Protein AF-A0A4S1DYB5-F1 (afdb_monomer_lite)

InterPro domains:
  IPR007837 DNA damage-inducible protein DinB [PF05163] (86-110)
  IPR034660 DinB/YfiT-like putative metalloenzymes [G3DSA:1.20.120.450] (1-110)
  IPR034660 DinB/YfiT-like putative metalloenzymes [SSF109854] (1-110)

Structure (mmCIF, N/CA/C/O backbone):
data_AF-A0A4S1DYB5-F1
#
_entry.id   AF-A0A4S1DYB5-F1
#
loop_
_atom_site.group_PDB
_atom_site.id
_atom_site.type_symbol
_atom_site.label_atom_id
_atom_site.label_alt_id
_atom_site.label_comp_id
_atom_site.label_asym_id
_atom_site.label_entity_id
_atom_site.label_seq_id
_atom_site.pdbx_PDB_ins_code
_atom_site.Cartn_x
_atom_site.Cartn_y
_atom_site.Cartn_z
_atom_site.occupancy
_atom_site.B_iso_or_equiv
_atom_site.auth_seq_id
_atom_site.auth_comp_id
_atom_site.auth_asym_id
_atom_site.auth_atom_id
_atom_site.pdbx_PDB_model_num
ATOM 1 N N . MET A 1 1 ? -6.101 7.788 10.422 1.00 95.19 1 MET A N 1
ATOM 2 C CA . MET A 1 1 ? -7.205 7.454 11.353 1.00 95.19 1 MET A CA 1
ATOM 3 C C . MET A 1 1 ? -6.711 7.626 12.791 1.00 95.19 1 MET A C 1
ATOM 5 O O . MET A 1 1 ? -5.504 7.477 12.995 1.00 95.19 1 MET A O 1
ATOM 9 N N . PRO A 1 2 ? -7.559 7.988 13.771 1.00 96.06 2 PRO A N 1
ATOM 10 C CA . PRO A 1 2 ? -7.262 7.778 15.189 1.00 96.06 2 PRO A CA 1
ATOM 11 C C . PRO A 1 2 ? -6.995 6.295 15.470 1.00 96.06 2 PRO A C 1
ATOM 13 O O . PRO A 1 2 ? -7.633 5.435 14.875 1.00 96.06 2 PRO A O 1
ATOM 16 N N . GLU A 1 3 ? -6.051 5.981 16.349 1.00 95.69 3 GLU A N 1
ATOM 17 C CA . GLU A 1 3 ? -5.606 4.593 16.541 1.00 95.69 3 GLU A CA 1
ATOM 18 C C . GLU A 1 3 ? -6.708 3.675 17.086 1.00 95.69 3 GLU A C 1
ATOM 20 O O . GLU A 1 3 ? -6.860 2.555 16.620 1.00 95.69 3 GLU A O 1
ATOM 25 N N . ASN A 1 4 ? -7.589 4.184 17.950 1.00 97.06 4 ASN A N 1
ATOM 26 C CA . ASN A 1 4 ? -8.734 3.413 18.454 1.00 97.06 4 ASN A CA 1
ATOM 27 C C . ASN A 1 4 ? -9.738 2.992 17.359 1.00 97.06 4 ASN A C 1
ATOM 29 O O . ASN A 1 4 ? -10.580 2.135 17.603 1.00 97.06 4 ASN A O 1
ATOM 33 N N . ASP A 1 5 ? -9.653 3.576 16.160 1.00 97.69 5 ASP A N 1
ATOM 34 C CA . ASP A 1 5 ? -10.518 3.279 15.015 1.00 97.69 5 ASP A CA 1
ATOM 35 C C . ASP A 1 5 ? -9.796 2.494 13.901 1.00 97.69 5 ASP A C 1
ATOM 37 O O . ASP A 1 5 ? -10.324 2.344 12.801 1.00 97.69 5 ASP A O 1
ATOM 41 N N . TYR A 1 6 ? -8.586 1.986 14.144 1.00 97.25 6 TYR A N 1
ATOM 42 C CA . TYR A 1 6 ? -7.777 1.277 13.141 1.00 97.25 6 TYR A CA 1
ATOM 43 C C . TYR A 1 6 ? -8.444 0.007 12.591 1.00 97.25 6 TYR A C 1
ATOM 45 O O . TYR A 1 6 ? -8.429 -0.250 11.386 1.00 97.25 6 TYR A O 1
ATOM 53 N N . LEU A 1 7 ? -9.141 -0.733 13.452 1.00 97.81 7 LEU A N 1
ATOM 54 C CA . LEU A 1 7 ? -9.878 -1.935 13.057 1.00 97.81 7 LEU A CA 1
ATOM 55 C C . LEU A 1 7 ? -11.266 -1.634 12.463 1.00 97.81 7 LEU A C 1
ATOM 57 O O . LEU A 1 7 ? -12.028 -2.556 12.179 1.00 97.81 7 LEU A O 1
ATOM 61 N N . TYR A 1 8 ? -11.620 -0.358 12.261 1.00 98.25 8 TYR A N 1
ATOM 62 C CA . TYR A 1 8 ? -12.909 0.021 11.688 1.00 98.25 8 TYR A CA 1
ATOM 63 C C . TYR A 1 8 ? -13.089 -0.539 10.273 1.00 98.25 8 TYR A C 1
ATOM 65 O O . TYR A 1 8 ? -12.231 -0.362 9.404 1.00 98.25 8 TYR A O 1
ATOM 73 N N . LYS A 1 9 ? -14.258 -1.143 10.040 1.00 98.25 9 LYS A N 1
ATOM 74 C CA . LYS A 1 9 ? -14.733 -1.614 8.738 1.00 98.25 9 LYS A CA 1
ATOM 75 C C . LYS A 1 9 ? -16.066 -0.925 8.418 1.00 98.25 9 LYS A C 1
ATOM 77 O O . LYS A 1 9 ? -16.991 -1.032 9.221 1.00 98.25 9 LYS A O 1
ATOM 8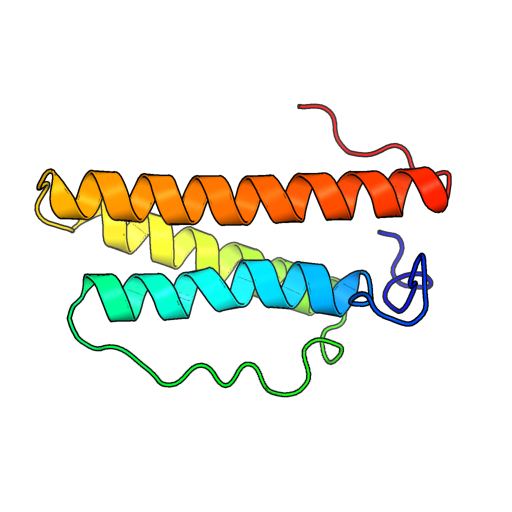2 N N . PRO A 1 10 ? -16.209 -0.261 7.260 1.00 96.19 10 PRO A N 1
ATOM 83 C CA . PRO A 1 10 ? -17.493 0.280 6.815 1.00 96.19 10 PRO A CA 1
ATOM 84 C C . PRO A 1 10 ? -18.566 -0.790 6.614 1.00 96.19 10 PRO A C 1
ATOM 86 O O . PRO A 1 10 ? -19.738 -0.546 6.879 1.00 96.19 10 PRO A O 1
ATOM 89 N N . VAL A 1 11 ? -18.149 -1.962 6.128 1.00 96.19 11 VAL A N 1
ATOM 90 C CA . VAL A 1 11 ? -18.976 -3.152 5.896 1.00 96.19 11 VAL A CA 1
ATOM 91 C C . VAL A 1 11 ? -18.142 -4.411 6.158 1.00 96.19 11 VAL A C 1
ATOM 93 O O . VAL A 1 11 ? -16.912 -4.362 6.197 1.00 96.19 11 VAL A O 1
ATOM 96 N N . GLU A 1 12 ? -18.791 -5.556 6.342 1.00 95.31 12 GLU A N 1
ATOM 97 C CA . GLU A 1 12 ? -18.123 -6.794 6.768 1.00 95.31 12 GLU A CA 1
ATOM 98 C C . GLU A 1 12 ? -17.088 -7.321 5.758 1.00 95.31 12 GLU A C 1
ATOM 100 O O . GLU A 1 12 ? -16.043 -7.839 6.152 1.00 95.31 12 GLU A O 1
ATOM 105 N N . ASN A 1 13 ? -17.338 -7.145 4.460 1.00 96.75 13 ASN A N 1
ATOM 106 C CA . ASN A 1 13 ? -16.581 -7.764 3.368 1.00 96.75 13 ASN A CA 1
ATOM 107 C C . ASN A 1 13 ? -15.439 -6.903 2.796 1.00 96.75 13 ASN A C 1
ATOM 109 O O . ASN A 1 13 ? -14.877 -7.250 1.758 1.00 96.75 13 ASN A O 1
ATOM 113 N N . VAL A 1 14 ? -15.086 -5.792 3.443 1.00 97.56 14 VAL A N 1
ATOM 114 C CA . VAL A 1 14 ? -13.915 -4.976 3.072 1.00 97.56 14 VAL A CA 1
ATOM 115 C C . VAL A 1 14 ? -12.779 -5.160 4.077 1.00 97.56 14 VAL A C 1
ATOM 117 O O . VAL A 1 14 ? -12.937 -5.856 5.077 1.00 97.56 14 VAL A O 1
ATOM 120 N N . ARG A 1 15 ? -11.607 -4.578 3.814 1.00 98.25 15 ARG A N 1
ATOM 121 C CA . ARG A 1 15 ? -10.517 -4.511 4.800 1.00 98.25 15 ARG A CA 1
ATOM 122 C C . ARG A 1 15 ? -10.884 -3.556 5.944 1.00 98.25 15 ARG A C 1
ATOM 124 O O . ARG A 1 15 ? -11.739 -2.692 5.780 1.00 98.25 15 ARG A O 1
ATOM 131 N N . SER A 1 16 ? -10.260 -3.712 7.106 1.00 98.56 16 SER A N 1
ATOM 132 C CA . SER A 1 16 ? -10.223 -2.641 8.111 1.00 98.56 16 SER A CA 1
ATOM 133 C C . SER A 1 16 ? -9.409 -1.446 7.592 1.00 98.56 16 SER A C 1
ATOM 135 O O . SER A 1 16 ? -8.761 -1.537 6.544 1.00 98.56 16 SER A O 1
ATOM 137 N N . TYR A 1 17 ? -9.398 -0.327 8.322 1.00 98.50 17 TYR A N 1
ATOM 138 C CA . TYR A 1 17 ? -8.526 0.797 7.974 1.00 98.50 17 TYR A CA 1
ATOM 139 C C . TYR A 1 17 ? -7.043 0.392 7.975 1.00 98.50 17 TYR A C 1
ATOM 141 O O . TYR A 1 17 ? -6.333 0.704 7.019 1.00 98.50 17 TYR A O 1
ATOM 149 N N . THR A 1 18 ? -6.583 -0.321 9.009 1.00 98.38 18 THR A N 1
ATOM 150 C CA . THR A 1 18 ? -5.186 -0.779 9.108 1.00 98.38 18 THR A CA 1
ATOM 151 C C . THR A 1 18 ? -4.834 -1.743 7.997 1.00 98.38 18 THR A C 1
ATOM 153 O O . THR A 1 18 ? -3.846 -1.519 7.305 1.00 98.38 18 THR A O 1
ATOM 156 N N . ALA A 1 19 ? -5.662 -2.765 7.768 1.00 98.62 19 ALA A N 1
ATOM 157 C CA . ALA A 1 19 ? -5.397 -3.740 6.726 1.00 98.62 19 ALA A CA 1
ATOM 158 C C . ALA A 1 19 ? -5.388 -3.090 5.340 1.00 98.62 19 ALA A C 1
ATOM 160 O O . ALA A 1 19 ? -4.553 -3.428 4.510 1.00 98.62 19 ALA A O 1
ATOM 161 N N . LEU A 1 20 ? -6.267 -2.115 5.081 1.00 98.62 20 LEU A N 1
ATOM 162 C CA . LEU A 1 20 ? -6.268 -1.354 3.831 1.00 98.62 20 LEU A CA 1
ATOM 163 C C . LEU A 1 20 ? -4.973 -0.550 3.639 1.00 98.62 20 LEU A C 1
ATOM 165 O O . LEU A 1 20 ? -4.402 -0.558 2.549 1.00 98.62 20 LEU A O 1
ATOM 169 N N . ALA A 1 21 ? -4.512 0.142 4.682 1.00 98.38 21 ALA A N 1
ATOM 170 C CA . ALA A 1 21 ? -3.271 0.907 4.634 1.00 98.38 21 ALA A CA 1
ATOM 171 C C . ALA A 1 21 ? -2.050 -0.013 4.474 1.00 98.38 21 ALA A C 1
ATOM 173 O O . ALA A 1 21 ? -1.225 0.206 3.589 1.00 98.38 21 ALA A O 1
ATOM 174 N N . SER A 1 22 ? -1.977 -1.084 5.269 1.00 98.38 22 SER A N 1
ATOM 175 C CA . SER A 1 22 ? -0.924 -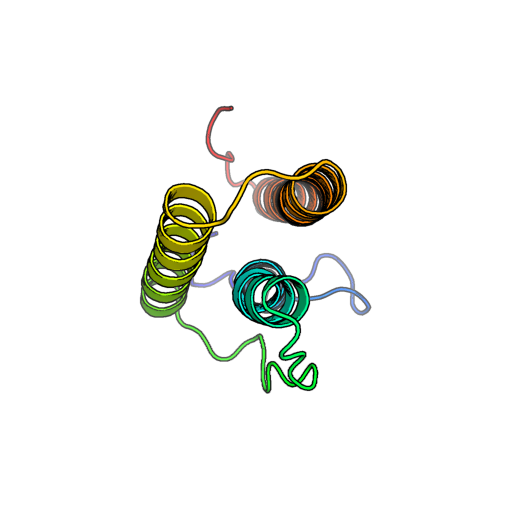2.096 5.187 1.00 98.38 22 SER A CA 1
ATOM 176 C C . SER A 1 22 ? -0.877 -2.759 3.813 1.00 98.38 22 SER A C 1
ATOM 178 O O . SER A 1 22 ? 0.213 -2.971 3.295 1.00 98.38 22 SER A O 1
ATOM 180 N N . HIS A 1 23 ? -2.030 -3.060 3.214 1.00 98.56 23 HIS A N 1
ATOM 181 C CA . HIS A 1 23 ? -2.135 -3.627 1.872 1.00 98.56 23 HIS A CA 1
ATOM 182 C C . HIS A 1 23 ? -1.512 -2.714 0.811 1.00 98.56 23 HIS A C 1
ATOM 184 O O . HIS A 1 23 ? -0.694 -3.146 -0.004 1.00 98.56 23 HIS A O 1
ATOM 190 N N . ALA A 1 24 ? -1.888 -1.431 0.840 1.00 98.50 24 ALA A N 1
ATOM 191 C CA . ALA A 1 24 ? -1.371 -0.437 -0.091 1.00 98.50 24 ALA A CA 1
ATOM 192 C C . ALA A 1 24 ? 0.153 -0.291 0.042 1.00 98.50 24 ALA A C 1
ATOM 194 O O . ALA A 1 24 ? 0.855 -0.294 -0.968 1.00 98.50 24 ALA A O 1
ATOM 195 N N . ILE A 1 25 ? 0.665 -0.252 1.274 1.00 98.25 25 ILE A N 1
ATOM 196 C CA . ILE A 1 25 ? 2.098 -0.101 1.553 1.00 98.25 25 ILE A CA 1
ATOM 197 C C . ILE A 1 25 ? 2.885 -1.361 1.163 1.00 98.25 25 ILE A C 1
ATOM 199 O O . ILE A 1 25 ? 3.880 -1.253 0.453 1.00 98.25 25 ILE A O 1
ATOM 203 N N . TYR A 1 26 ? 2.420 -2.558 1.537 1.00 98.19 26 TYR A N 1
ATOM 204 C CA . TYR A 1 26 ? 3.074 -3.825 1.177 1.00 98.19 26 TYR A CA 1
ATOM 205 C C . TYR A 1 26 ? 3.166 -4.026 -0.339 1.00 98.19 26 TYR A C 1
ATOM 207 O O . TYR A 1 26 ? 4.145 -4.572 -0.848 1.00 98.19 26 TYR A O 1
ATOM 215 N N . SER A 1 27 ? 2.174 -3.527 -1.088 1.00 98.31 27 SER A N 1
ATOM 216 C CA . SER A 1 27 ? 2.198 -3.609 -2.549 1.00 98.31 27 SER A CA 1
ATOM 217 C C . SER A 1 27 ? 3.419 -2.937 -3.182 1.00 98.31 27 SER A C 1
ATOM 219 O O . SER A 1 27 ? 3.789 -3.303 -4.296 1.00 98.31 27 SER A O 1
ATOM 221 N N . ILE A 1 28 ? 4.059 -1.983 -2.497 1.00 98.38 28 ILE A N 1
ATOM 222 C CA . ILE A 1 28 ? 5.221 -1.258 -3.016 1.00 98.38 28 ILE A CA 1
ATOM 223 C C . ILE A 1 28 ? 6.421 -2.200 -3.157 1.00 98.38 28 ILE A C 1
ATOM 225 O O . ILE A 1 28 ? 6.954 -2.313 -4.260 1.00 98.38 28 ILE A O 1
ATOM 229 N N . GLU A 1 29 ? 6.793 -2.934 -2.104 1.00 97.25 29 GLU A N 1
ATOM 230 C CA . GLU A 1 29 ? 7.878 -3.928 -2.147 1.00 97.25 29 GLU A CA 1
ATOM 231 C C . GLU A 1 29 ? 7.631 -4.968 -3.240 1.00 97.25 29 GLU A C 1
ATOM 233 O O . GLU A 1 29 ? 8.494 -5.225 -4.080 1.00 97.25 29 GLU A O 1
ATOM 238 N N . TRP A 1 30 ? 6.413 -5.513 -3.276 1.00 98.25 30 TRP A N 1
ATOM 239 C CA . TRP A 1 30 ? 6.038 -6.526 -4.255 1.00 98.25 30 TRP A CA 1
ATOM 240 C C . TRP A 1 30 ? 6.207 -6.022 -5.697 1.00 98.25 30 TRP A C 1
ATOM 242 O O . TRP A 1 30 ? 6.745 -6.730 -6.551 1.00 98.25 30 TRP A O 1
ATOM 252 N N . ASN A 1 31 ? 5.800 -4.777 -5.970 1.00 98.25 31 ASN A N 1
ATOM 253 C CA . ASN A 1 31 ? 5.970 -4.168 -7.287 1.00 98.25 31 ASN A CA 1
ATOM 254 C C . ASN A 1 31 ? 7.433 -3.832 -7.598 1.00 98.25 31 ASN A C 1
ATOM 256 O O . ASN A 1 31 ? 7.846 -3.990 -8.744 1.00 98.25 31 ASN A O 1
ATOM 260 N N . ILE A 1 32 ? 8.228 -3.396 -6.616 1.00 98.06 32 ILE A N 1
ATOM 261 C CA . ILE A 1 32 ? 9.669 -3.167 -6.801 1.00 98.06 32 ILE A CA 1
ATOM 262 C C . ILE A 1 32 ? 10.351 -4.464 -7.244 1.00 98.06 32 ILE A C 1
ATOM 264 O O . ILE A 1 32 ? 11.074 -4.466 -8.240 1.00 98.06 32 ILE A O 1
ATOM 268 N N . GLU A 1 33 ? 10.089 -5.576 -6.559 1.00 97.69 33 GLU A N 1
ATOM 269 C CA . GLU A 1 33 ? 10.685 -6.870 -6.900 1.00 97.69 33 GLU A CA 1
ATOM 270 C C . GLU A 1 33 ? 10.199 -7.397 -8.256 1.00 97.69 33 GLU A C 1
ATOM 272 O O . GLU A 1 33 ? 10.993 -7.917 -9.044 1.00 97.69 33 GLU A O 1
ATOM 277 N N . LEU A 1 34 ? 8.927 -7.167 -8.598 1.00 96.50 34 LEU A N 1
ATOM 278 C CA . LEU A 1 34 ? 8.420 -7.436 -9.943 1.00 96.50 34 LEU A CA 1
ATOM 279 C C . LEU A 1 34 ? 9.175 -6.624 -11.011 1.00 96.50 34 LEU A C 1
ATOM 281 O O . LEU A 1 34 ? 9.594 -7.188 -12.019 1.00 96.50 34 LEU A O 1
ATOM 285 N N . MET A 1 35 ? 9.383 -5.321 -10.793 1.00 96.69 35 MET A N 1
ATOM 286 C CA . MET A 1 35 ? 10.087 -4.439 -11.736 1.00 96.69 35 MET A CA 1
ATOM 287 C C . MET A 1 35 ? 11.587 -4.748 -11.846 1.00 96.69 35 MET A C 1
ATOM 289 O O . MET A 1 35 ? 12.185 -4.501 -12.891 1.00 96.69 35 MET A O 1
ATOM 293 N N . LYS A 1 36 ? 12.200 -5.324 -10.804 1.00 95.38 36 LYS A N 1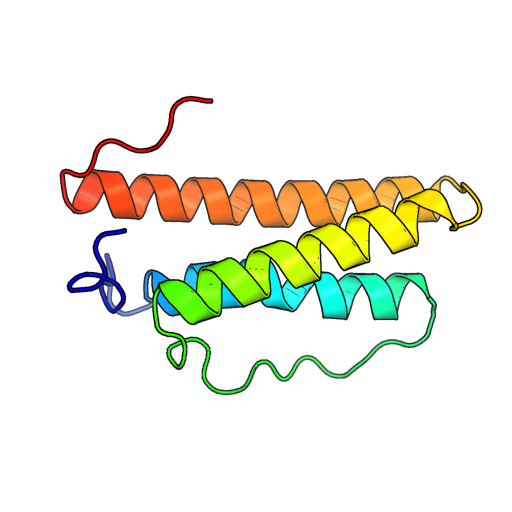
ATOM 294 C CA . LYS A 1 36 ? 13.576 -5.850 -10.848 1.00 95.38 36 LYS A CA 1
ATOM 295 C C . LYS A 1 36 ? 13.699 -7.170 -11.622 1.00 95.38 36 LYS A C 1
ATOM 297 O O . LYS A 1 36 ? 14.818 -7.603 -11.885 1.00 95.38 36 LYS A O 1
ATOM 302 N N . GLY A 1 37 ? 12.582 -7.810 -11.980 1.00 95.31 37 GLY A N 1
ATOM 303 C CA . GLY A 1 37 ? 12.568 -9.146 -12.582 1.00 95.31 37 GLY A CA 1
ATOM 304 C C . GLY A 1 37 ? 12.754 -10.282 -11.568 1.00 95.31 37 GLY A C 1
ATOM 305 O O . GLY A 1 37 ? 13.036 -11.411 -11.965 1.00 95.31 37 GLY A O 1
ATOM 306 N N . SER A 1 38 ? 12.566 -9.996 -10.278 1.00 96.06 38 SER A N 1
ATOM 307 C CA . SER A 1 38 ? 12.764 -10.915 -9.150 1.00 96.06 38 SER A CA 1
ATOM 308 C C . SER A 1 38 ? 11.458 -11.117 -8.365 1.00 96.06 38 SER A C 1
ATOM 310 O O . SER A 1 38 ? 11.446 -10.916 -7.153 1.00 96.06 38 SER A O 1
ATOM 312 N N . PRO A 1 39 ? 10.326 -11.458 -9.015 1.00 94.19 39 PRO A N 1
ATOM 313 C CA . PRO A 1 39 ? 9.017 -11.405 -8.376 1.00 94.19 39 PRO A CA 1
ATOM 314 C C . PRO A 1 39 ? 8.958 -12.282 -7.123 1.00 94.19 39 PRO A C 1
ATOM 316 O O . PRO A 1 39 ? 9.249 -13.479 -7.163 1.00 94.19 39 PRO A O 1
ATOM 319 N N . ILE A 1 40 ? 8.521 -11.681 -6.021 1.00 96.00 40 ILE A N 1
ATOM 320 C CA . ILE A 1 40 ? 8.269 -12.380 -4.762 1.00 96.00 40 ILE A CA 1
ATOM 321 C C . ILE A 1 40 ? 6.814 -12.850 -4.692 1.00 96.00 40 ILE A C 1
ATOM 323 O O . ILE A 1 40 ? 5.917 -12.308 -5.347 1.00 96.00 40 ILE A O 1
ATOM 327 N N . LYS A 1 41 ? 6.552 -13.885 -3.891 1.00 97.12 41 LYS A N 1
ATOM 328 C CA . LYS A 1 41 ? 5.182 -14.335 -3.639 1.00 97.12 41 LYS A CA 1
ATOM 329 C C . LYS A 1 41 ? 4.437 -13.264 -2.838 1.00 97.12 41 LYS A C 1
ATOM 331 O O . LYS A 1 41 ? 4.989 -12.689 -1.907 1.00 97.12 41 LYS A O 1
ATOM 336 N N . TRP A 1 42 ? 3.180 -13.011 -3.194 1.00 96.62 42 TRP A N 1
ATOM 337 C CA . TRP A 1 42 ? 2.315 -12.133 -2.409 1.00 96.62 42 TRP A CA 1
ATOM 338 C C . TRP A 1 42 ? 1.930 -12.815 -1.088 1.00 96.62 42 TRP A C 1
ATOM 340 O O . TRP A 1 42 ? 1.090 -13.718 -1.082 1.00 96.62 42 TRP A O 1
ATOM 350 N N . GLU A 1 43 ? 2.545 -12.395 0.019 1.00 97.19 43 GLU A N 1
ATOM 351 C CA . GLU A 1 43 ? 2.337 -12.966 1.359 1.00 97.19 43 GLU A CA 1
ATOM 352 C C . GLU A 1 43 ? 2.442 -11.888 2.461 1.00 97.19 43 GLU A C 1
ATOM 354 O O . GLU A 1 43 ? 3.373 -11.910 3.265 1.00 97.19 43 GLU A O 1
ATOM 359 N N . PRO A 1 44 ? 1.491 -10.939 2.556 1.00 95.06 44 PRO A N 1
ATOM 360 C CA . PRO A 1 44 ? 1.562 -9.838 3.526 1.00 95.06 44 PRO A CA 1
ATOM 361 C C . PRO A 1 44 ? 1.379 -10.278 4.991 1.00 95.06 44 PRO A C 1
ATOM 363 O O . PRO A 1 44 ? 1.568 -9.485 5.916 1.00 95.06 44 PRO A O 1
ATOM 366 N N . GLY A 1 45 ? 0.997 -11.539 5.225 1.00 96.25 45 GLY A N 1
ATOM 367 C CA . GLY A 1 45 ? 0.654 -12.049 6.548 1.00 96.25 45 GLY A CA 1
ATOM 368 C C . GLY A 1 45 ? -0.624 -11.405 7.093 1.00 96.25 45 GLY A C 1
ATOM 369 O O . GLY A 1 45 ? -1.589 -11.194 6.359 1.00 96.25 45 GLY A O 1
ATOM 370 N N . ASN A 1 46 ? -0.645 -11.120 8.397 1.00 97.44 46 ASN A N 1
ATOM 371 C CA . ASN A 1 46 ? -1.749 -10.396 9.022 1.00 97.44 46 ASN A CA 1
ATOM 372 C C . ASN A 1 46 ? -1.623 -8.887 8.745 1.00 97.44 46 ASN A C 1
ATOM 374 O O . ASN A 1 46 ? -0.812 -8.214 9.378 1.00 97.44 46 ASN A O 1
ATOM 378 N N . GLU A 1 47 ? -2.450 -8.357 7.842 1.00 97.56 47 GLU A N 1
ATOM 379 C CA . GLU A 1 47 ? -2.467 -6.931 7.471 1.00 97.56 47 GLU A CA 1
ATOM 380 C C . GLU A 1 47 ? -2.976 -6.012 8.615 1.00 97.56 47 GLU A C 1
ATOM 382 O O . GLU A 1 47 ? -2.737 -4.808 8.585 1.00 97.56 47 GLU A O 1
ATOM 387 N N . ASP A 1 48 ? -3.618 -6.554 9.660 1.00 97.94 48 ASP A N 1
ATOM 388 C CA . ASP A 1 48 ? -4.091 -5.805 10.843 1.00 97.94 48 ASP A CA 1
ATOM 389 C C . ASP A 1 48 ? -3.051 -5.689 11.972 1.00 97.94 48 ASP A C 1
ATOM 391 O O . ASP A 1 48 ? -3.340 -5.142 13.036 1.00 97.94 48 ASP A O 1
ATOM 395 N N . ARG A 1 49 ? -1.837 -6.218 11.780 1.00 96.12 49 ARG A N 1
ATOM 396 C CA . ARG A 1 49 ? -0.844 -6.361 12.860 1.00 96.12 49 ARG A CA 1
ATOM 397 C C . ARG A 1 49 ? -0.212 -5.056 13.350 1.00 96.12 49 ARG A C 1
ATOM 399 O O . ARG A 1 49 ? 0.427 -5.075 14.393 1.00 96.12 49 ARG A O 1
ATOM 406 N N . PHE A 1 50 ? -0.301 -3.983 12.569 1.00 96.94 50 PHE A N 1
ATOM 407 C CA . PHE A 1 50 ? 0.450 -2.757 12.821 1.00 96.94 50 PHE A CA 1
ATOM 408 C C . PHE A 1 50 ? -0.281 -1.813 13.780 1.00 96.94 50 PHE A C 1
ATOM 410 O O . PHE A 1 50 ? -1.459 -1.500 13.585 1.00 96.94 50 PHE A O 1
ATOM 417 N N . SER A 1 51 ? 0.458 -1.273 14.748 1.00 97.31 51 SER A N 1
ATOM 418 C CA . SER A 1 51 ? 0.100 -0.011 15.401 1.00 97.31 51 SER A CA 1
ATOM 419 C C . SER A 1 51 ? 0.182 1.160 14.415 1.00 97.31 51 SER A C 1
ATOM 421 O O . SER A 1 51 ? 0.727 1.051 13.309 1.00 97.31 51 SER A O 1
ATOM 423 N N . LYS A 1 52 ? -0.335 2.325 14.813 1.00 96.81 52 LYS A N 1
ATOM 424 C CA . LYS A 1 52 ? -0.234 3.542 13.997 1.00 96.81 52 LYS A CA 1
ATOM 425 C C . LYS A 1 52 ? 1.211 3.952 13.736 1.00 96.81 52 LYS A C 1
ATOM 427 O O . LYS A 1 52 ? 1.529 4.366 12.623 1.00 96.81 52 LYS A O 1
ATOM 432 N N . GLU A 1 53 ? 2.058 3.880 14.755 1.00 97.75 53 GLU A N 1
ATOM 433 C CA . GLU A 1 53 ? 3.459 4.282 14.651 1.00 97.75 53 GLU A CA 1
ATOM 434 C C . GLU A 1 53 ? 4.235 3.348 13.718 1.00 97.75 53 GLU A C 1
ATOM 436 O O . GLU A 1 53 ? 4.864 3.820 12.772 1.00 97.75 53 GLU A O 1
ATOM 441 N N . GLU A 1 54 ? 4.104 2.031 13.903 1.00 98.12 54 GLU A N 1
ATOM 442 C CA . GLU A 1 54 ? 4.770 1.047 13.044 1.00 98.12 54 GLU A CA 1
ATOM 443 C C . GLU A 1 54 ? 4.310 1.160 11.588 1.00 98.12 54 GLU A C 1
ATOM 445 O O . GLU A 1 54 ? 5.125 1.047 10.677 1.00 98.12 54 GLU A O 1
ATOM 450 N N . LEU A 1 55 ? 3.019 1.424 11.351 1.00 97.62 55 LEU A N 1
ATOM 451 C CA . LEU A 1 55 ? 2.500 1.589 9.996 1.00 97.62 55 LEU A CA 1
ATOM 452 C C . LEU A 1 55 ? 3.051 2.847 9.313 1.00 97.62 55 LEU A C 1
ATOM 454 O O . LEU A 1 55 ? 3.298 2.820 8.111 1.00 97.62 55 LEU A O 1
ATOM 458 N N . ILE A 1 56 ? 3.255 3.941 10.056 1.00 97.69 56 ILE A N 1
ATOM 459 C CA . ILE A 1 56 ? 3.874 5.167 9.526 1.00 97.69 56 ILE A CA 1
ATOM 460 C C . ILE A 1 56 ? 5.343 4.918 9.181 1.00 97.69 56 ILE A C 1
ATOM 462 O O . ILE A 1 56 ? 5.780 5.314 8.102 1.00 97.69 56 ILE A O 1
ATOM 466 N N . VAL A 1 57 ? 6.092 4.255 10.067 1.00 98.56 57 VAL A N 1
ATOM 467 C CA . VAL A 1 57 ? 7.492 3.885 9.807 1.00 98.56 57 VAL A CA 1
ATOM 468 C C . VAL A 1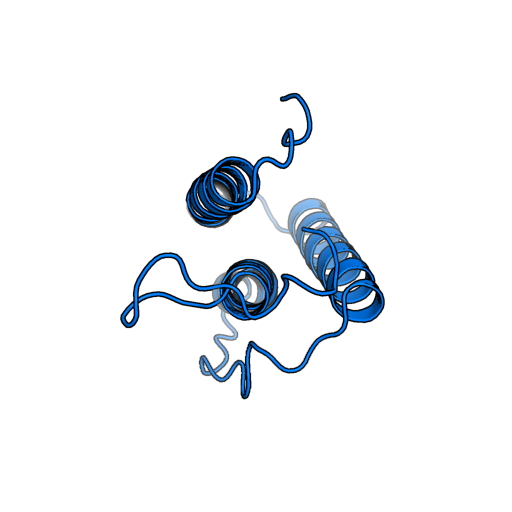 57 ? 7.575 3.003 8.564 1.00 98.56 57 VAL A C 1
ATOM 470 O O . VAL A 1 57 ? 8.288 3.345 7.623 1.00 98.56 57 VAL A O 1
ATOM 473 N N . TYR A 1 58 ? 6.761 1.948 8.505 1.00 98.25 58 TYR A N 1
ATOM 474 C CA . TYR A 1 58 ? 6.714 1.040 7.364 1.00 98.25 58 TYR A CA 1
ATOM 475 C C . TYR A 1 58 ? 6.326 1.756 6.062 1.00 98.25 58 TYR A C 1
ATOM 477 O O . TYR A 1 58 ? 6.931 1.513 5.021 1.00 98.25 58 TYR A O 1
ATOM 485 N N . ALA A 1 59 ? 5.361 2.682 6.107 1.00 98.06 59 ALA A N 1
ATOM 486 C CA . ALA A 1 59 ? 4.995 3.494 4.948 1.00 98.06 59 ALA A CA 1
ATOM 487 C C . ALA A 1 59 ? 6.189 4.294 4.419 1.00 98.06 59 ALA A C 1
ATOM 489 O O . ALA A 1 59 ? 6.473 4.245 3.223 1.00 98.06 59 ALA A O 1
ATOM 490 N N . ASN A 1 60 ? 6.881 5.016 5.304 1.00 98.50 60 ASN A N 1
ATOM 491 C CA . ASN A 1 60 ? 8.020 5.848 4.928 1.00 98.50 60 ASN A CA 1
ATOM 492 C C . ASN A 1 60 ? 9.139 5.003 4.314 1.00 98.50 60 ASN A C 1
ATOM 494 O O . ASN A 1 60 ? 9.598 5.323 3.224 1.00 98.50 60 ASN A O 1
ATOM 498 N N . GLU A 1 61 ? 9.494 3.878 4.939 1.00 98.56 61 GLU A N 1
ATOM 499 C CA . GLU A 1 61 ? 10.510 2.959 4.415 1.00 98.56 61 GLU A CA 1
ATOM 500 C C . GLU A 1 61 ? 10.168 2.454 3.008 1.00 98.56 61 GLU A C 1
ATOM 502 O O . GLU A 1 61 ? 11.022 2.427 2.122 1.00 98.56 61 GLU A O 1
ATOM 507 N N . GLN A 1 62 ? 8.911 2.075 2.764 1.00 98.44 62 GLN A N 1
ATOM 508 C CA . GLN A 1 62 ? 8.491 1.587 1.451 1.00 98.44 62 GLN A CA 1
ATOM 509 C C . GLN A 1 62 ? 8.502 2.684 0.383 1.00 98.44 62 GLN A C 1
ATOM 511 O O . GLN A 1 62 ? 8.939 2.439 -0.744 1.00 98.44 62 GLN A O 1
ATOM 516 N N . PHE A 1 63 ? 8.076 3.904 0.718 1.00 98.25 63 PHE A N 1
ATOM 517 C CA . PHE A 1 63 ? 8.173 5.029 -0.213 1.00 98.25 63 PHE A CA 1
ATOM 518 C C . PHE A 1 63 ? 9.627 5.437 -0.477 1.00 98.25 63 PHE A C 1
ATOM 520 O O . PHE A 1 63 ? 9.970 5.677 -1.634 1.00 98.25 63 PHE A O 1
ATOM 527 N N . ASP A 1 64 ? 10.495 5.433 0.533 1.00 98.69 64 ASP A N 1
ATOM 528 C CA . ASP A 1 64 ? 11.929 5.685 0.364 1.00 98.69 64 ASP A CA 1
ATOM 529 C C . ASP A 1 64 ? 12.581 4.618 -0.527 1.00 98.69 64 ASP A C 1
ATOM 531 O O . ASP A 1 64 ? 13.361 4.945 -1.425 1.00 98.69 64 ASP A O 1
ATOM 535 N N . ASN A 1 65 ? 12.197 3.347 -0.368 1.00 98.38 65 ASN A N 1
ATOM 536 C CA . ASN A 1 65 ? 12.636 2.260 -1.243 1.00 98.38 65 ASN A CA 1
ATOM 537 C C . ASN A 1 65 ? 12.178 2.461 -2.693 1.00 98.38 65 ASN A C 1
ATOM 539 O O . ASN A 1 65 ? 12.966 2.245 -3.616 1.00 98.38 65 ASN A O 1
ATOM 543 N N . LEU A 1 66 ? 10.932 2.899 -2.908 1.00 98.38 66 LEU A N 1
ATOM 544 C CA . LEU A 1 66 ? 10.421 3.215 -4.243 1.00 98.38 66 LEU A CA 1
ATOM 545 C C . LEU A 1 66 ? 11.186 4.385 -4.869 1.00 98.38 66 LEU A C 1
ATOM 547 O O . LEU A 1 66 ? 11.608 4.284 -6.020 1.00 98.38 66 LEU A O 1
ATOM 551 N N . LEU A 1 67 ? 11.407 5.468 -4.120 1.00 98.25 67 LEU A N 1
ATOM 552 C CA . LEU A 1 67 ? 12.177 6.626 -4.582 1.00 98.25 67 LEU A CA 1
ATOM 553 C C . LEU A 1 67 ? 13.607 6.228 -4.953 1.00 98.25 67 LEU A C 1
ATOM 555 O O . LEU A 1 67 ? 14.083 6.571 -6.035 1.00 98.25 67 LEU A O 1
ATOM 559 N N . ASN A 1 68 ? 14.271 5.459 -4.089 1.00 98.44 68 ASN A N 1
ATOM 560 C CA . ASN A 1 68 ? 15.620 4.970 -4.336 1.00 98.44 68 ASN A CA 1
ATOM 561 C C . ASN A 1 68 ? 15.679 4.050 -5.563 1.00 98.44 68 ASN A C 1
ATOM 563 O O . ASN A 1 68 ? 16.591 4.177 -6.379 1.00 98.44 68 ASN A O 1
ATOM 567 N N . PHE A 1 69 ? 14.703 3.153 -5.728 1.00 97.75 69 PHE A N 1
ATOM 568 C CA . PHE A 1 69 ? 14.602 2.299 -6.909 1.00 97.75 69 PHE A CA 1
ATOM 569 C C . PHE A 1 69 ? 14.460 3.132 -8.188 1.00 97.75 69 PHE A C 1
ATOM 571 O O . PHE A 1 69 ? 15.247 2.959 -9.116 1.00 97.75 69 PHE A O 1
ATOM 578 N N . VAL A 1 70 ? 13.513 4.075 -8.222 1.00 97.06 70 VAL A N 1
ATOM 579 C CA . VAL A 1 70 ? 13.260 4.925 -9.396 1.00 97.06 70 VAL A CA 1
ATOM 580 C C . VAL A 1 70 ? 14.475 5.789 -9.742 1.00 97.06 70 VAL A C 1
ATOM 582 O O . VAL A 1 70 ? 14.809 5.910 -10.917 1.00 97.06 70 VAL A O 1
ATOM 585 N N . ALA A 1 71 ? 15.175 6.341 -8.747 1.00 97.44 71 ALA A N 1
ATOM 586 C CA . ALA A 1 71 ? 16.341 7.201 -8.962 1.00 97.44 71 ALA A CA 1
ATOM 587 C C . ALA A 1 71 ? 17.535 6.487 -9.624 1.00 97.44 71 ALA A C 1
ATOM 589 O O . ALA A 1 71 ? 18.360 7.141 -10.261 1.00 97.44 71 ALA A O 1
ATOM 590 N N . HIS A 1 72 ? 17.635 5.163 -9.477 1.00 97.44 72 HIS A N 1
ATOM 591 C CA . HIS A 1 72 ? 18.762 4.369 -9.981 1.00 97.44 72 HIS A CA 1
ATOM 592 C C . HIS A 1 72 ? 18.380 3.411 -11.116 1.00 97.44 72 HIS A C 1
ATOM 594 O O . HIS A 1 72 ? 19.257 2.797 -11.729 1.00 97.44 72 HIS A O 1
ATOM 600 N N . ALA A 1 73 ? 17.088 3.252 -11.402 1.00 95.75 73 ALA A N 1
ATOM 601 C CA . ALA A 1 73 ? 16.620 2.387 -12.469 1.00 95.75 73 ALA A CA 1
ATOM 602 C C . ALA A 1 73 ? 16.875 3.014 -13.847 1.00 95.75 73 ALA A C 1
ATOM 604 O O . ALA A 1 73 ? 16.763 4.222 -14.053 1.00 95.75 73 ALA A O 1
ATOM 605 N N . LYS A 1 74 ? 17.186 2.168 -14.833 1.00 95.62 74 LYS A N 1
ATOM 606 C CA . LYS A 1 74 ? 17.253 2.603 -16.228 1.00 95.62 74 LYS A CA 1
ATOM 607 C C . LYS A 1 74 ? 15.843 2.919 -16.722 1.00 95.62 74 LYS A C 1
ATOM 609 O O . LYS A 1 74 ? 14.988 2.034 -16.752 1.00 95.62 74 LYS A O 1
ATOM 614 N N . GLU A 1 75 ? 15.633 4.148 -17.176 1.00 95.75 75 GLU A N 1
ATOM 615 C CA . GLU A 1 75 ? 14.355 4.561 -17.747 1.00 95.75 75 GLU A CA 1
ATOM 616 C C . GLU A 1 75 ? 14.013 3.750 -19.007 1.00 95.75 75 GLU A C 1
ATOM 618 O O . GLU A 1 75 ? 14.816 3.610 -19.936 1.00 95.75 75 GLU A O 1
ATOM 623 N N . THR A 1 76 ? 12.798 3.204 -19.023 1.00 97.19 76 THR A N 1
ATOM 624 C CA . THR A 1 76 ? 12.180 2.524 -20.165 1.00 97.19 76 THR A CA 1
ATOM 625 C C . THR A 1 76 ? 10.675 2.773 -20.124 1.00 97.19 76 THR A C 1
ATOM 627 O O . THR A 1 76 ? 10.112 2.964 -19.049 1.00 97.19 76 THR A O 1
ATOM 630 N N . THR A 1 77 ? 9.995 2.706 -21.270 1.00 97.38 77 THR A N 1
ATOM 631 C CA . THR A 1 77 ? 8.528 2.843 -21.323 1.00 97.38 77 THR A CA 1
ATOM 632 C C . THR A 1 77 ? 7.810 1.810 -20.450 1.00 97.38 77 THR A C 1
ATOM 634 O O . THR A 1 77 ? 6.806 2.128 -19.818 1.00 97.38 77 THR A O 1
ATOM 637 N N . GLU A 1 78 ? 8.327 0.580 -20.385 1.00 96.12 78 GLU A N 1
ATOM 638 C CA . GLU A 1 78 ? 7.771 -0.473 -19.531 1.00 96.12 78 GLU A CA 1
ATOM 639 C C . GLU A 1 78 ? 7.857 -0.097 -18.048 1.00 96.12 78 GLU A C 1
ATOM 641 O O . GLU A 1 78 ? 6.847 -0.153 -17.344 1.00 96.12 78 GLU A O 1
ATOM 646 N N . LEU A 1 79 ? 9.029 0.358 -17.593 1.00 96.50 79 LEU A N 1
ATOM 647 C CA . LEU A 1 79 ? 9.224 0.825 -16.222 1.00 96.50 79 LEU A CA 1
ATOM 648 C C . LEU A 1 79 ? 8.306 2.011 -15.897 1.00 96.50 79 LEU A C 1
ATOM 650 O O . LEU A 1 79 ? 7.649 2.004 -14.859 1.00 96.50 79 LEU A O 1
ATOM 654 N N . THR A 1 80 ? 8.211 3.001 -16.789 1.00 96.94 80 THR A N 1
ATOM 655 C CA . THR A 1 80 ? 7.323 4.159 -16.608 1.00 96.94 80 THR A CA 1
ATOM 656 C C . THR A 1 80 ? 5.870 3.727 -16.423 1.00 96.94 80 THR A C 1
ATOM 658 O O . THR A 1 80 ? 5.208 4.191 -15.496 1.00 96.94 80 THR A O 1
ATOM 661 N N . ASN A 1 81 ? 5.379 2.799 -17.250 1.00 97.75 81 ASN A N 1
ATOM 662 C CA . ASN A 1 81 ? 4.017 2.276 -17.125 1.00 97.75 81 ASN A CA 1
ATOM 663 C C . ASN A 1 81 ? 3.804 1.561 -15.783 1.00 97.75 81 ASN A C 1
ATOM 665 O O . ASN A 1 81 ? 2.799 1.798 -15.118 1.00 97.75 81 ASN A O 1
ATOM 669 N N . LYS A 1 82 ? 4.769 0.747 -15.337 1.00 97.31 82 LYS A N 1
ATOM 670 C CA . LYS A 1 82 ? 4.687 0.064 -14.037 1.00 97.31 82 LYS A CA 1
ATOM 671 C C . LYS A 1 82 ? 4.699 1.029 -12.854 1.00 97.31 82 LYS A C 1
ATOM 673 O O . LYS A 1 82 ? 3.941 0.835 -11.908 1.00 97.31 82 LYS A O 1
ATOM 678 N N . ILE A 1 83 ? 5.493 2.096 -12.914 1.00 97.88 83 ILE A N 1
ATOM 679 C CA . ILE A 1 83 ? 5.480 3.145 -11.886 1.00 97.88 83 ILE A CA 1
ATOM 680 C C . ILE A 1 83 ? 4.109 3.833 -11.846 1.00 97.88 83 ILE A C 1
ATOM 682 O O . ILE A 1 83 ? 3.557 4.026 -10.763 1.00 97.88 83 ILE A O 1
ATOM 686 N N . ILE A 1 84 ? 3.522 4.156 -13.003 1.00 98.19 84 ILE A N 1
ATOM 687 C CA . ILE A 1 84 ? 2.168 4.728 -13.078 1.00 98.19 84 ILE A CA 1
ATOM 688 C C . ILE A 1 84 ? 1.137 3.782 -12.443 1.00 98.19 84 ILE A C 1
ATOM 690 O O . ILE A 1 84 ? 0.285 4.242 -11.682 1.00 98.19 84 ILE A O 1
ATOM 694 N N . ASP A 1 85 ? 1.235 2.473 -12.686 1.00 98.06 85 ASP A N 1
ATOM 695 C CA . ASP A 1 85 ? 0.351 1.479 -12.066 1.00 98.06 85 ASP A CA 1
ATOM 696 C C . ASP A 1 85 ? 0.474 1.476 -10.531 1.00 98.06 85 ASP A C 1
ATOM 698 O O . ASP A 1 85 ? -0.543 1.499 -9.833 1.00 98.06 85 ASP A O 1
ATOM 702 N N . VAL A 1 86 ? 1.699 1.532 -9.989 1.00 98.19 86 VAL A N 1
ATOM 703 C CA . VAL A 1 86 ? 1.947 1.633 -8.536 1.00 98.19 86 VAL A CA 1
ATOM 704 C C . VAL A 1 86 ? 1.313 2.896 -7.951 1.00 98.19 86 VAL A C 1
ATOM 706 O O . VAL A 1 86 ? 0.667 2.839 -6.898 1.00 98.19 86 VAL A O 1
ATOM 709 N N . LEU A 1 87 ? 1.460 4.036 -8.631 1.00 98.00 87 LEU A N 1
ATOM 710 C CA . LEU A 1 87 ? 0.875 5.307 -8.202 1.00 98.00 87 LEU A CA 1
ATOM 711 C C . LEU A 1 87 ? -0.659 5.268 -8.248 1.00 98.00 87 LEU A C 1
ATOM 713 O O . LEU A 1 87 ? -1.307 5.698 -7.294 1.00 98.00 87 LEU A O 1
ATOM 717 N N . ASN A 1 88 ? -1.246 4.699 -9.304 1.00 98.44 88 ASN A N 1
ATOM 718 C CA . ASN A 1 88 ? -2.695 4.540 -9.441 1.00 98.44 88 ASN A CA 1
ATOM 719 C C . ASN A 1 88 ? -3.276 3.617 -8.363 1.00 98.44 88 ASN A C 1
ATOM 721 O O . ASN A 1 88 ? -4.302 3.943 -7.763 1.00 98.44 88 ASN A O 1
ATOM 725 N N . HIS A 1 89 ? -2.612 2.496 -8.074 1.00 98.50 89 HIS A N 1
ATOM 726 C CA . HIS A 1 89 ? -3.008 1.573 -7.011 1.00 98.50 89 HIS A CA 1
ATOM 727 C C . HIS A 1 89 ? -2.999 2.255 -5.633 1.00 98.50 89 HIS A C 1
ATOM 729 O O . HIS A 1 89 ? -3.977 2.193 -4.883 1.00 98.50 89 HIS A O 1
ATOM 735 N N . ASN A 1 90 ? -1.929 2.992 -5.320 1.00 98.12 90 ASN A N 1
ATOM 736 C CA . ASN A 1 90 ? -1.833 3.747 -4.072 1.00 98.12 90 ASN A CA 1
ATOM 737 C C . ASN A 1 90 ? -2.873 4.875 -3.998 1.00 98.12 90 ASN A C 1
ATOM 739 O O . ASN A 1 90 ? -3.495 5.073 -2.953 1.00 98.12 90 ASN A O 1
ATOM 743 N N . ALA A 1 91 ? -3.127 5.583 -5.102 1.00 97.75 91 ALA A N 1
ATOM 744 C CA . ALA A 1 91 ? -4.166 6.608 -5.172 1.00 97.75 91 ALA A CA 1
ATOM 745 C C . ALA A 1 91 ? -5.571 6.021 -4.960 1.00 97.75 91 ALA A C 1
ATOM 747 O O . ALA A 1 91 ? -6.375 6.600 -4.223 1.00 97.75 91 ALA A O 1
ATOM 748 N N . HIS A 1 92 ? -5.851 4.848 -5.538 1.00 98.44 92 HIS A N 1
ATOM 749 C CA . HIS A 1 92 ? -7.099 4.114 -5.339 1.00 98.44 92 HIS A CA 1
ATOM 750 C C . HIS A 1 92 ? -7.338 3.806 -3.853 1.00 98.44 92 HIS A C 1
ATOM 752 O O . HIS A 1 92 ? -8.375 4.184 -3.295 1.00 98.44 92 HIS A O 1
ATOM 758 N N . HIS A 1 93 ? -6.359 3.196 -3.179 1.00 98.31 93 HIS A N 1
ATOM 759 C CA . HIS A 1 93 ? -6.484 2.869 -1.757 1.00 98.31 93 HIS A CA 1
ATOM 760 C C . HIS A 1 93 ? -6.463 4.104 -0.853 1.00 98.31 93 HIS A C 1
ATOM 762 O O . HIS A 1 93 ? -7.190 4.148 0.140 1.00 98.31 93 HIS A O 1
ATOM 768 N N . ARG A 1 94 ? -5.732 5.165 -1.218 1.00 97.25 94 ARG A N 1
ATOM 769 C CA . ARG A 1 94 ? -5.819 6.462 -0.531 1.00 97.25 94 ARG A CA 1
ATOM 770 C C . ARG A 1 94 ? -7.229 7.046 -0.605 1.00 97.25 94 ARG A C 1
ATOM 772 O O . ARG A 1 94 ? -7.725 7.547 0.403 1.00 97.25 94 ARG A O 1
ATOM 779 N N . GLY A 1 95 ? -7.896 6.944 -1.754 1.00 97.56 95 GLY A N 1
ATOM 780 C CA . GLY A 1 95 ? -9.300 7.328 -1.909 1.00 97.56 95 GLY A CA 1
ATOM 781 C C . GLY A 1 95 ? -10.222 6.556 -0.961 1.00 97.56 95 GLY A C 1
ATOM 782 O O . GLY A 1 95 ? -11.048 7.154 -0.271 1.00 97.56 95 GLY A O 1
ATOM 783 N N . GLN A 1 96 ? -10.028 5.240 -0.848 1.00 98.00 96 GLN A N 1
ATOM 784 C CA . GLN A 1 96 ? -10.765 4.411 0.109 1.00 98.00 96 GLN A CA 1
ATOM 785 C C . GLN A 1 96 ? -10.488 4.830 1.563 1.00 98.00 96 GLN A C 1
ATOM 787 O O . GLN A 1 96 ? -11.430 5.048 2.322 1.00 98.00 96 GLN A O 1
ATOM 792 N N . MET A 1 97 ? -9.224 5.041 1.945 1.00 97.94 97 MET A N 1
ATOM 793 C CA . MET A 1 97 ? -8.853 5.502 3.290 1.00 97.94 97 MET A CA 1
ATOM 794 C C . MET A 1 97 ? -9.484 6.856 3.642 1.00 97.94 97 MET A C 1
ATOM 796 O O . MET A 1 97 ? -9.917 7.060 4.776 1.00 97.94 97 MET A O 1
ATOM 800 N N . ILE A 1 98 ? -9.583 7.778 2.679 1.00 97.81 98 ILE A N 1
ATOM 801 C CA . ILE A 1 98 ? -10.278 9.060 2.861 1.00 97.81 98 ILE A CA 1
ATOM 802 C C . ILE A 1 98 ? -11.766 8.843 3.154 1.00 97.81 98 ILE A C 1
ATOM 804 O O . ILE A 1 98 ? -12.308 9.482 4.058 1.00 97.81 98 ILE A O 1
ATOM 808 N N . THR A 1 99 ? -12.427 7.930 2.440 1.00 97.88 99 THR A N 1
ATOM 809 C CA . THR A 1 99 ? -13.824 7.576 2.719 1.00 97.88 99 THR A CA 1
ATOM 810 C C . THR A 1 99 ? -13.989 7.039 4.144 1.00 97.88 99 THR A C 1
ATOM 812 O O . THR A 1 99 ? -14.917 7.453 4.836 1.00 97.88 99 THR A O 1
ATOM 815 N N . TYR A 1 100 ? -13.060 6.207 4.628 1.00 98.25 100 TYR A N 1
ATOM 816 C CA . TYR A 1 100 ? -13.106 5.670 5.996 1.00 98.25 100 TYR A CA 1
ATOM 817 C C . TYR A 1 100 ? -12.982 6.786 7.039 1.00 98.25 100 TYR A C 1
ATOM 819 O O . TYR A 1 100 ? -13.747 6.813 8.002 1.00 98.25 100 TYR A O 1
ATOM 827 N N . LEU A 1 101 ? -12.059 7.736 6.837 1.00 98.06 101 LEU A N 1
ATOM 828 C CA . LEU A 1 101 ? -11.917 8.904 7.715 1.00 98.06 101 LEU A CA 1
ATOM 829 C C . LEU A 1 101 ? -13.229 9.690 7.798 1.00 98.06 101 LEU A C 1
ATOM 831 O O . LEU A 1 101 ? -13.710 9.972 8.893 1.00 98.06 101 LEU A O 1
ATOM 835 N N . ARG A 1 102 ? -13.858 9.967 6.650 1.00 97.88 102 ARG A N 1
ATOM 836 C CA . ARG A 1 102 ? -15.132 10.698 6.594 1.00 97.88 102 AR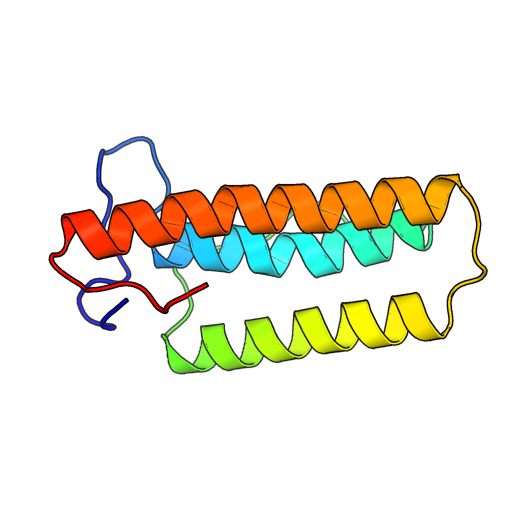G A CA 1
ATOM 837 C C . ARG A 1 102 ? -16.271 9.952 7.289 1.00 97.88 102 ARG A C 1
ATOM 839 O O . ARG A 1 102 ? -17.038 10.579 8.011 1.00 97.88 102 ARG A O 1
ATOM 846 N N . MET A 1 103 ? -16.358 8.630 7.132 1.00 97.75 103 MET A N 1
ATOM 847 C CA . MET A 1 103 ? -17.351 7.796 7.829 1.00 97.75 103 MET A CA 1
ATOM 848 C C . MET A 1 103 ? -17.187 7.825 9.354 1.00 97.75 103 MET A C 1
ATOM 850 O O . MET A 1 103 ? -18.163 7.669 10.083 1.00 97.75 103 MET A O 1
ATOM 854 N N . LYS A 1 104 ? -15.969 8.075 9.842 1.00 97.44 104 LYS A N 1
ATOM 855 C CA . LYS A 1 104 ? -15.661 8.281 11.262 1.00 97.44 104 LYS A CA 1
ATOM 856 C C . LYS A 1 104 ? -15.760 9.745 11.714 1.00 97.44 104 LYS A C 1
ATOM 858 O O . LYS A 1 104 ? -15.392 10.048 12.843 1.00 97.44 104 LYS A O 1
ATOM 863 N N . GLY A 1 105 ? -16.236 10.655 10.860 1.00 97.19 105 GLY A N 1
ATOM 864 C CA . GLY A 1 105 ? -16.311 12.087 11.172 1.00 97.19 105 GLY A CA 1
ATOM 865 C C . GLY A 1 105 ? -14.944 12.774 11.267 1.00 97.19 105 GLY A C 1
ATOM 866 O O . GLY A 1 105 ? -14.840 13.863 11.823 1.00 97.19 105 GLY A O 1
ATOM 867 N N . VAL A 1 106 ? -13.888 12.150 10.738 1.00 97.19 106 VAL A N 1
ATOM 868 C CA . VAL A 1 106 ? -12.527 12.688 10.736 1.00 97.19 106 VAL A CA 1
ATOM 869 C C . VAL A 1 106 ? -12.287 13.440 9.432 1.00 97.19 106 VAL A C 1
ATOM 871 O O . VAL A 1 106 ? -12.392 12.872 8.342 1.00 97.19 106 VAL A O 1
ATOM 874 N N . THR A 1 107 ? -11.913 14.715 9.535 1.00 97.25 107 THR A N 1
ATOM 875 C CA . THR A 1 107 ? -11.484 15.508 8.378 1.00 97.25 107 THR A CA 1
ATOM 876 C C . THR A 1 107 ? -10.183 14.925 7.811 1.00 97.25 107 THR A C 1
ATOM 878 O O . THR A 1 107 ? -9.186 14.860 8.535 1.00 97.25 107 THR A O 1
ATOM 881 N N . PRO A 1 108 ? -10.158 14.472 6.544 1.00 95.88 108 PRO A N 1
ATOM 882 C CA . PRO A 1 108 ? -8.938 13.968 5.923 1.00 95.88 108 PRO A CA 1
ATOM 883 C C . PRO A 1 108 ? -7.940 15.109 5.651 1.00 95.88 108 PRO A C 1
ATOM 885 O O . PRO A 1 108 ? -8.355 16.267 5.558 1.00 95.88 108 PRO A O 1
ATOM 888 N N . PRO A 1 109 ? -6.641 14.803 5.466 1.00 91.50 109 PRO A N 1
ATOM 889 C CA . PRO A 1 109 ? -5.664 15.788 5.009 1.00 91.50 109 PRO A CA 1
ATOM 890 C C . PRO A 1 109 ? -6.093 16.430 3.683 1.00 91.50 109 PRO A C 1
ATOM 892 O O . PRO A 1 109 ? -6.695 15.763 2.835 1.00 91.50 109 PRO A O 1
ATOM 895 N N . ILE A 1 110 ? -5.762 17.710 3.506 1.00 85.56 110 ILE A N 1
ATOM 896 C CA . ILE A 1 110 ? -5.954 18.411 2.231 1.00 85.56 110 ILE A CA 1
ATOM 897 C C . ILE A 1 110 ? -5.060 17.801 1.137 1.00 85.56 110 ILE A C 1
ATOM 899 O O . ILE A 1 110 ? -4.037 17.183 1.441 1.00 85.56 110 ILE A O 1
ATOM 903 N N . LEU A 1 111 ? -5.515 17.905 -0.116 1.00 58.75 111 LEU A N 1
ATOM 904 C CA . LEU A 1 111 ? -4.769 17.495 -1.312 1.00 58.75 111 LEU A CA 1
ATOM 905 C C . LEU A 1 111 ? -3.671 18.503 -1.644 1.00 58.75 111 LEU A C 1
ATOM 907 O O . LEU A 1 111 ? -3.935 19.713 -1.462 1.00 58.75 111 LEU A O 1
#

Secondary structure (DSSP, 8-state):
--GGGTT--SSTTS--HHHHHHHHHHHHHHHHHHHTT-PPP-----TT---HHHHHHHHHHHHHHHHHHHHHSPP-HHHHHHHHHHHHHHHHHHHHHHHHHHHTTPPPPP-

Radius of gyration: 14.99 Å; chains: 1; bounding box: 38×33×40 Å

Foldseek 3Di:
DPQVQQQPDPDDPDGGLQLLLLVLLLVLVQLLCVLVVNHDDPPSDPSSPDGPVRSVVSNVVSVVVNVVSVVPDDDDPVVVVSVVVSVVSSVVSVVVSCVSCVVVVHHDDDD

pLDDT: mean 96.96, std 3.97, range [58.75, 98.69]

Organism: NCBI:txid2559571

Sequence (111 aa):
MPENDYLYKPVENVRSYTALASHAIYSIEWNIELMKGSPIKWEPGNEDRFSKEELIVYANEQFDNLLNFVAHAKETTELTNKIIDVLNHNAHHRGQMITYLRMKGVTPPIL

=== Feature glossary ===
The record interleaves many kinds of information about one protein. Here is each kind framed as the question it answers.

Q: What known structures does this most resemble?
A: Structural nearest neighbors (via Foldseek easy-search vs the PDB). Reported per hit: target PDB id, E-value, and alignment TM-score. A TM-score above ~0.5 is the conventional threshold for 'same fold'.

Q: Where is each backbone atom in 3D?
A: The mmCIF table is the protein's shape written out atom by atom. For each backbone N, Cα, C, and carbonyl O, it records an (x, y, z) coordinate triple in Å plus the residue type, chain letter, and residue number.

Q: What are the backbone torsion angles?
A: The φ/ψ torsion pair specifies the backbone conformation at each residue. φ rotates about the N–Cα bond, ψ about the Cα–C bond. Steric clashes forbid most of the (φ, ψ) plane — the allowed regions (α-helix basin, β-sheet basin, left-handed helix) are the Ramachandran-allowed regions.

Q: Which residues are buried vs exposed?
A: Solvent-accessible surface area (SASA) is the area in Å² traced out by the centre of a 1.4 Å probe sphere (a water molecule) rolled over the protein's van der Waals surface (Shrake–Rupley / Lee–Richards construction). Buried residues have near-zero SASA; fully exposed residues can exceed 200 Å². The total SASA scales roughly with the number of surface residues.

Q: How confident is the AlphaFold model at each residue?
A: pLDDT is the predicted lDDT-Cα scor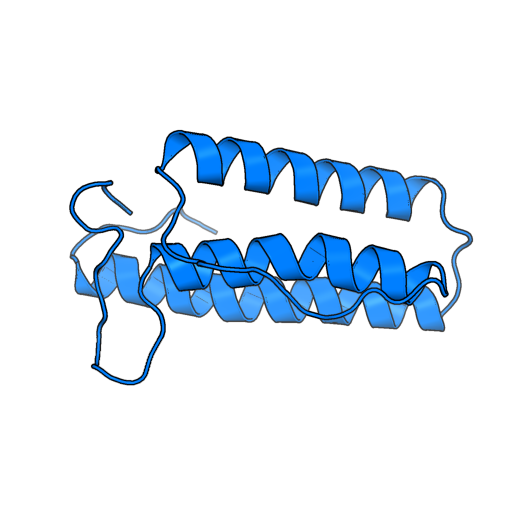e: AlphaFold's confidence that the local environment of each residue (all inter-atomic distances within 15 Å) is correctly placed. It is a per-residue number between 0 and 100, with higher meaning more reliable.

Q: What does the local fold look like, residue by residue?
A: 3Di is Foldseek's structural alphabet. Each residue is assigned one of twenty discrete states based on how its Cα sits relative to its spatial (not sequential) neighbors. Aligning 3Di strings finds structural homologs roughly as well as full 3D superposition, but orders of magnitude faster.

Q: How big and how compact is the whole molecule?
A: Radius of gyration (Rg) is the root-mean-square distance of Cα atoms from their centroid — a single number for overall size and compactness. A globular domain of N residues has Rg ≈ 2.2·N^0.38 Å; an extended or disordered chain has a much larger Rg. The Cα contact count is the number of residue pairs whose Cα atoms are within 8 Å and are more than four positions apart in sequence — a standard proxy for tertiary packing density. The bounding box is the smallest axis-aligned box enclosing all Cα atoms.

Q: Which residues are in helices, strands, or loops?
A: DSSP 8-state secondary structure assigns each residue one of H (α-helix), G (3₁₀-helix), I (π-helix), E (extended β-strand), B (isolated β-bridge), T (hydrogen-bonded turn), S (bend), or '-' (coil). The assignment is computed from backbone hydrogen-bond geometry via the Kabsch–Sander algorithm.

Q: How mobile is each atom in the crystal?
A: Crystallographic B-factors measure how much each atom's electron density is smeared out, in Å². They rise in mobile loops and surface residues and fall in the buried interior. In AlphaFold models this column is repurposed to hold pLDDT instead.

Q: What if only a Cα trace is available?
A: P-SEA three-state annotation labels each residue as helix, strand, or coil based purely on the geometry of the Cα trace. It serves as a fallback when the full backbone (and thus DSSP) is unavailable.

Q: What family and function is it annotated with?
A: Database cross-references. InterPro integrates a dozen domain/family signature databases into unified entries with residue-range hits. GO terms attach function/process/location labels with evidence codes. CATH codes position the fold in a four-level structural taxonomy. Organism is the NCBI-taxonomy species name.

Q: Are the domains correctly placed relative to each other?
A: Predicted Aligned Error (PAE) is an AlphaFold confidence matrix: entry (i, j) is the expected error in the position of residue j, in ångströms, when the prediction is superimposed on the true structure at residue i. Low PAE within a block of residues means that block is internally rigid and well-predicted; high PAE between two blocks means their relative placement is uncertain even if each block individually is confident.

Q: What do the diagnostic plots show?
A: Three diagnostic plots accompany the record. The Cα contact map visualizes the tertiary structure as a 2D adjacency matrix (8 Å cutoff, sequence-local contacts suppressed). The Ramachandran plot shows the distribution of backbone (φ, ψ) torsions, with points in the α and β basins reflecting secondary structure content. The PAE plot shows AlphaFold's inter-residue confidence as a color matrix.

Q: What is the amino-acid chain?
A: Primary structure: the covalent order of the twenty standard amino acids along the backbone. Two proteins with the same sequence will (almost always) fold to the same structure; two with 30% identity often share a fold but not the details.

Q: What do the rendered images show?
A: The six renders are orthographic views along the three Cartesian axes in both directions. Representation (cartoon, sticks, or surface) and color scheme (sequence-rainbow or by-chain) vary across proteins so the training set covers all the common visualization conventions.